Protein AF-A0AAE0SQZ9-F1 (afdb_monomer)

Foldseek 3Di:
DDQQQKDFDADDDPPPDPDDPFAWIKRAAWWQPPDPDIGQGWPDWDADPVQQKIWTATPLGWTWMWHWDDDPHDIDTDIDPTDHNDDCVRTPRMGTDAPDQDQQAGLFPDKDDPDVVFQKIKTDHPDQHPPRNRHDIDIDGDDD

Secondary structure (DSSP, 8-state):
--TTSEEEEPPPPPTT-S-----EEEEES---TTSSS----EEEEEEETTTTEEEEEETTS-EEEEEEEE-SS-EEEEEEEEE-SS-TTTS-SEEEE-S--STTTSS--EEEESSTT-SEEEEE-SS--SS-TTPPPEEEE---

Organism: NCBI:txid2493646

Radius of gyration: 15.53 Å; Cα contacts (8 Å, |Δi|>4): 297; chains: 1; bounding box: 37×42×34 Å

pLDDT: mean 89.6, std 6.19, range [72.19, 97.94]

Structure (mmCIF, N/CA/C/O back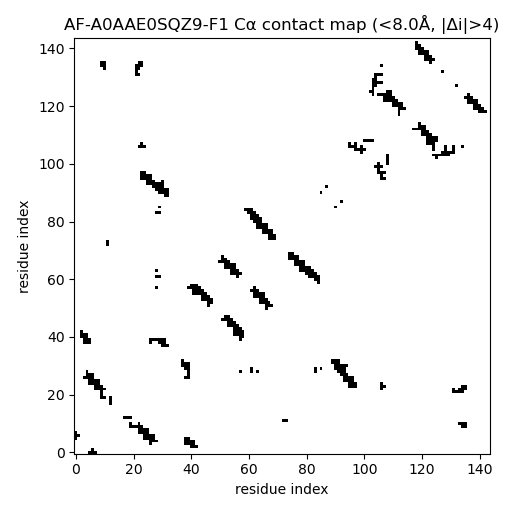bone):
data_AF-A0AAE0SQZ9-F1
#
_entry.id   AF-A0AAE0SQZ9-F1
#
loop_
_atom_site.group_PDB
_atom_site.id
_atom_site.type_symbol
_atom_site.label_atom_id
_atom_site.label_alt_id
_atom_site.label_comp_id
_atom_site.label_asym_id
_atom_site.label_entity_id
_atom_site.label_seq_id
_atom_site.pdbx_PDB_ins_code
_atom_site.Cartn_x
_atom_site.Cartn_y
_atom_site.Cartn_z
_atom_site.occupancy
_atom_site.B_iso_or_equiv
_atom_site.auth_seq_id
_atom_site.auth_comp_id
_atom_site.auth_asym_id
_atom_site.auth_atom_id
_atom_site.pdbx_PDB_model_num
ATOM 1 N N . MET A 1 1 ? -7.699 4.783 -5.538 1.00 87.12 1 MET A N 1
ATOM 2 C CA . MET A 1 1 ? -7.752 3.316 -5.361 1.00 87.12 1 MET A CA 1
ATOM 3 C C . MET A 1 1 ? -8.562 2.725 -6.503 1.00 87.12 1 MET A C 1
ATOM 5 O O . MET A 1 1 ? -9.443 3.414 -6.998 1.00 87.12 1 MET A O 1
ATOM 9 N N . TYR A 1 2 ? -8.249 1.510 -6.944 1.00 91.44 2 TYR A N 1
ATOM 10 C CA . TYR A 1 2 ? -8.973 0.791 -7.997 1.00 91.44 2 TYR A CA 1
ATOM 11 C C . TYR A 1 2 ? -9.773 -0.375 -7.405 1.00 91.44 2 TYR A C 1
ATOM 13 O O . TYR A 1 2 ? -9.478 -0.836 -6.304 1.00 91.44 2 TYR A O 1
ATOM 21 N N . GLN A 1 3 ? -10.753 -0.884 -8.155 1.00 92.38 3 GLN A N 1
ATOM 22 C CA . GLN A 1 3 ? -11.622 -1.988 -7.726 1.00 92.38 3 GLN A CA 1
ATOM 23 C C . GLN A 1 3 ? -10.857 -3.293 -7.428 1.00 92.38 3 GLN A C 1
ATOM 25 O O . GLN A 1 3 ? -11.319 -4.114 -6.644 1.00 92.38 3 GLN A O 1
ATOM 30 N N . ASP A 1 4 ? -9.672 -3.489 -8.012 1.00 92.12 4 ASP A N 1
ATOM 31 C CA . ASP A 1 4 ? -8.804 -4.643 -7.737 1.00 92.12 4 ASP A CA 1
ATOM 32 C C . ASP A 1 4 ? -7.953 -4.483 -6.460 1.00 92.12 4 ASP A C 1
ATOM 34 O O . ASP A 1 4 ? -7.037 -5.274 -6.227 1.00 92.12 4 ASP A O 1
ATOM 38 N N . GLY A 1 5 ? -8.243 -3.464 -5.641 1.00 92.00 5 GLY A N 1
ATOM 39 C CA . GLY A 1 5 ? -7.533 -3.158 -4.398 1.00 92.00 5 GLY A CA 1
ATOM 40 C C . GLY A 1 5 ? -6.227 -2.395 -4.609 1.00 92.00 5 GLY A C 1
ATOM 41 O O . GLY A 1 5 ? -5.515 -2.114 -3.645 1.00 92.00 5 GLY A O 1
ATOM 42 N N . ASN A 1 6 ? -5.893 -2.039 -5.856 1.00 92.94 6 ASN A N 1
ATOM 43 C CA . ASN A 1 6 ? -4.669 -1.314 -6.159 1.00 92.94 6 ASN A CA 1
ATOM 44 C C . ASN A 1 6 ? -4.748 0.148 -5.687 1.00 92.94 6 ASN A C 1
ATOM 46 O O . ASN A 1 6 ? -5.672 0.900 -6.015 1.00 92.94 6 ASN A O 1
ATOM 50 N N . VAL A 1 7 ? -3.738 0.578 -4.944 1.00 92.25 7 VAL A N 1
ATOM 51 C CA . VAL A 1 7 ? -3.551 1.937 -4.436 1.00 92.25 7 VAL A CA 1
ATOM 52 C C . VAL A 1 7 ? -2.220 2.457 -4.961 1.00 92.25 7 VAL A C 1
ATOM 54 O O . VAL A 1 7 ? -1.220 1.742 -4.981 1.00 92.25 7 VAL A O 1
ATOM 57 N N . ARG A 1 8 ? -2.215 3.712 -5.414 1.00 89.44 8 ARG A N 1
ATOM 58 C CA . ARG A 1 8 ? -0.998 4.402 -5.841 1.00 89.44 8 ARG A CA 1
ATOM 59 C C . ARG A 1 8 ? -0.566 5.356 -4.742 1.00 89.44 8 ARG A C 1
ATOM 61 O O . ARG A 1 8 ? -1.321 6.260 -4.398 1.00 89.44 8 ARG A O 1
ATOM 68 N N . LEU A 1 9 ? 0.638 5.149 -4.230 1.00 87.06 9 LEU A N 1
ATOM 69 C CA . LEU A 1 9 ? 1.303 6.053 -3.303 1.00 87.06 9 LEU A CA 1
ATOM 70 C C . LEU A 1 9 ? 2.205 6.977 -4.117 1.00 87.06 9 LEU A C 1
ATOM 72 O O . LEU A 1 9 ? 3.246 6.555 -4.628 1.00 87.06 9 LEU A O 1
ATOM 76 N N . LEU A 1 10 ? 1.761 8.217 -4.293 1.00 84.94 10 LEU A N 1
ATOM 77 C CA . LEU A 1 10 ? 2.479 9.228 -5.061 1.00 84.94 10 LEU A CA 1
ATOM 78 C C . LEU A 1 10 ? 3.233 10.162 -4.103 1.00 84.94 10 LEU A C 1
ATOM 80 O O . LEU A 1 10 ? 2.696 10.486 -3.042 1.00 84.94 10 LEU A O 1
ATOM 84 N N . PRO A 1 11 ? 4.458 10.598 -4.448 1.00 78.69 11 PRO A N 1
ATOM 85 C CA . PRO A 1 11 ? 5.107 11.688 -3.727 1.00 78.69 11 PRO A CA 1
ATOM 86 C C . PRO A 1 11 ? 4.273 12.976 -3.774 1.00 78.69 11 PRO A C 1
ATOM 88 O O . PRO A 1 11 ? 3.394 13.144 -4.622 1.00 78.69 11 PRO A O 1
ATOM 91 N N . ILE A 1 12 ? 4.611 13.926 -2.904 1.00 79.25 12 ILE A N 1
ATOM 92 C CA . ILE A 1 12 ? 4.128 15.300 -3.050 1.00 79.25 12 ILE A CA 1
ATOM 93 C C . ILE A 1 12 ? 4.689 15.862 -4.361 1.00 79.25 12 ILE A C 1
ATOM 95 O O . ILE A 1 12 ? 5.872 15.681 -4.674 1.00 79.25 12 ILE A O 1
ATOM 99 N N . THR A 1 13 ? 3.835 16.517 -5.144 1.00 80.69 13 THR A N 1
ATOM 100 C CA . THR A 1 13 ? 4.251 17.145 -6.394 1.00 80.69 13 THR A CA 1
ATOM 101 C C . THR A 1 13 ? 5.241 18.280 -6.108 1.00 80.69 13 THR A C 1
ATOM 103 O O . THR A 1 13 ? 5.024 19.077 -5.191 1.00 80.69 13 THR A O 1
ATOM 106 N N . PRO A 1 14 ? 6.358 18.378 -6.854 1.00 77.50 14 PRO A N 1
ATOM 107 C CA . PRO A 1 14 ? 7.255 19.520 -6.739 1.00 77.50 14 PRO A CA 1
ATOM 108 C C . PRO A 1 14 ? 6.523 20.837 -7.017 1.00 77.50 14 PRO A C 1
ATOM 110 O O . PRO A 1 14 ? 5.569 20.876 -7.794 1.00 77.50 14 P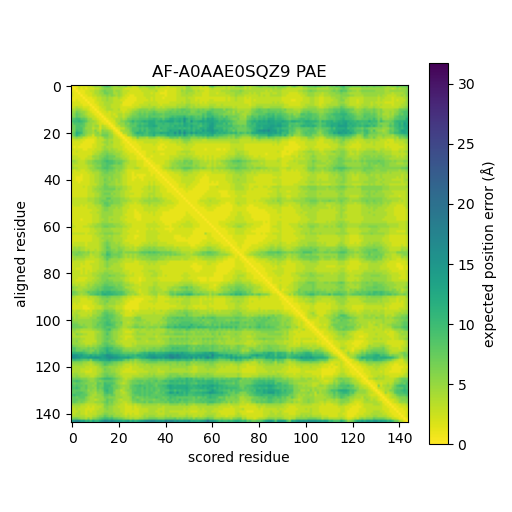RO A O 1
ATOM 113 N N . HIS A 1 15 ? 7.000 21.930 -6.421 1.00 79.12 15 HIS A N 1
ATOM 114 C CA . HIS A 1 15 ? 6.410 23.251 -6.630 1.00 79.12 15 HIS A CA 1
ATOM 115 C C . HIS A 1 15 ? 6.354 23.611 -8.126 1.00 79.12 15 HIS A C 1
ATOM 117 O O . HIS A 1 15 ? 7.360 23.511 -8.82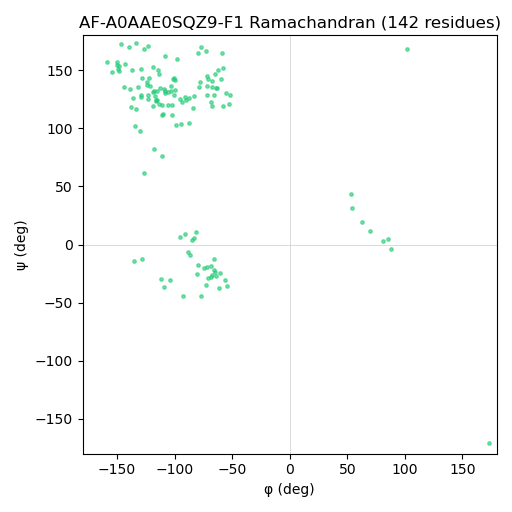9 1.00 79.12 15 HIS A O 1
ATOM 123 N N . GLY A 1 16 ? 5.187 24.061 -8.593 1.00 84.06 16 GLY A N 1
ATOM 124 C CA . GLY A 1 16 ? 4.945 24.409 -9.998 1.00 84.06 16 GLY A CA 1
ATOM 125 C C . GLY A 1 16 ? 4.554 23.234 -10.901 1.00 84.06 16 GLY A C 1
ATOM 126 O O . GLY A 1 16 ? 4.415 23.437 -12.104 1.00 84.06 16 GLY A O 1
ATOM 127 N N . LEU A 1 17 ? 4.373 22.027 -10.351 1.00 81.81 17 LEU A N 1
ATOM 128 C CA . LEU A 1 17 ? 3.820 20.875 -11.063 1.00 81.81 17 LEU A CA 1
ATOM 129 C C . LEU A 1 17 ? 2.508 20.418 -10.420 1.00 81.81 17 LEU A C 1
ATOM 131 O O . LEU A 1 17 ? 2.441 20.190 -9.213 1.00 81.81 17 LEU A O 1
ATOM 135 N N . ASP A 1 18 ? 1.492 20.204 -11.252 1.00 79.44 18 ASP A N 1
ATOM 136 C CA . ASP A 1 18 ? 0.163 19.780 -10.793 1.00 79.44 18 ASP A CA 1
ATOM 137 C C . ASP A 1 18 ? 0.089 18.274 -10.503 1.00 79.44 18 ASP A C 1
ATOM 139 O O . ASP A 1 18 ? -0.739 17.820 -9.715 1.00 79.44 18 ASP A O 1
ATOM 143 N N . TRP A 1 19 ? 0.943 17.473 -11.149 1.00 78.38 19 TRP A N 1
ATOM 144 C CA . TRP A 1 19 ? 0.877 16.015 -11.080 1.00 78.38 19 TRP A CA 1
ATOM 145 C C . TRP A 1 19 ? 2.227 15.349 -11.346 1.00 78.38 19 TRP A C 1
ATOM 147 O O . TRP A 1 19 ? 3.016 15.808 -12.172 1.00 78.38 19 TRP A O 1
ATOM 157 N N . ILE A 1 20 ? 2.452 14.201 -10.702 1.00 78.62 20 ILE A N 1
ATOM 158 C CA . ILE A 1 20 ? 3.545 13.285 -11.027 1.00 78.62 20 ILE A CA 1
ATOM 159 C C . ILE A 1 20 ? 2.984 11.892 -11.343 1.00 78.62 20 ILE A C 1
ATOM 161 O O . ILE A 1 20 ? 2.268 11.305 -10.533 1.00 78.62 20 ILE A O 1
ATOM 165 N N . PRO A 1 21 ? 3.305 11.309 -12.514 1.00 72.19 21 PRO A N 1
ATOM 166 C CA . PRO A 1 21 ? 2.727 10.034 -12.927 1.00 72.19 21 PRO A CA 1
ATOM 167 C C . PRO A 1 21 ? 3.450 8.825 -12.326 1.00 72.19 21 PRO A C 1
ATOM 169 O O . PRO A 1 21 ? 3.120 7.692 -12.675 1.00 72.19 21 PRO A O 1
ATOM 172 N N . PHE A 1 22 ? 4.416 9.042 -11.436 1.00 77.50 22 PHE A N 1
ATOM 173 C CA . PHE A 1 22 ? 5.323 8.028 -10.916 1.00 77.50 22 PHE A CA 1
ATOM 174 C C . PHE A 1 22 ? 5.249 7.980 -9.389 1.00 77.50 22 PHE A C 1
ATOM 176 O O . PHE A 1 22 ? 5.180 9.005 -8.719 1.00 77.50 22 PHE A O 1
ATOM 183 N N . GLY A 1 23 ? 5.234 6.766 -8.857 1.00 84.25 23 GLY A N 1
ATOM 184 C CA . GLY A 1 23 ? 5.047 6.450 -7.446 1.00 84.25 23 GLY A CA 1
ATOM 185 C C . GLY A 1 23 ? 4.930 4.940 -7.295 1.00 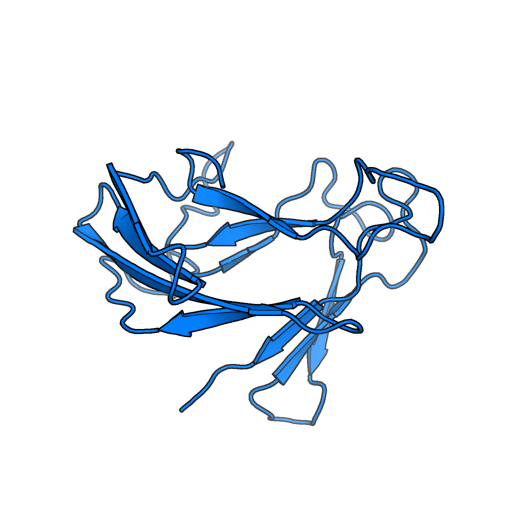84.25 23 GLY A C 1
ATOM 186 O O . GLY A 1 23 ? 5.156 4.219 -8.266 1.00 84.25 23 GLY A O 1
ATOM 187 N N . SER A 1 24 ? 4.569 4.452 -6.118 1.00 88.31 24 SER A N 1
ATOM 188 C CA . SER A 1 24 ? 4.517 3.007 -5.874 1.00 88.31 24 SER A CA 1
ATOM 189 C C . SER A 1 24 ? 3.106 2.461 -5.956 1.00 88.31 24 SER A C 1
ATOM 191 O O . SER A 1 24 ? 2.152 3.115 -5.530 1.00 88.31 24 SER A O 1
ATOM 193 N N . SER A 1 25 ? 2.978 1.251 -6.488 1.00 90.69 25 SER A N 1
ATOM 194 C CA . SER A 1 25 ? 1.710 0.527 -6.522 1.00 90.69 25 SER A CA 1
ATOM 195 C C . SER A 1 25 ? 1.669 -0.518 -5.416 1.00 90.69 25 SER A C 1
ATOM 197 O O . SER A 1 25 ? 2.576 -1.340 -5.288 1.00 90.69 25 SER A O 1
ATOM 199 N N . ILE A 1 26 ? 0.602 -0.505 -4.625 1.00 93.44 26 ILE A N 1
ATOM 200 C CA . ILE A 1 26 ? 0.362 -1.498 -3.578 1.00 93.44 26 ILE A CA 1
ATOM 201 C C . ILE A 1 26 ? -1.044 -2.073 -3.705 1.00 93.44 26 ILE A C 1
ATOM 203 O O . ILE A 1 26 ? -1.965 -1.392 -4.146 1.00 93.44 26 ILE A O 1
ATOM 207 N N . LEU A 1 27 ? -1.221 -3.316 -3.282 1.00 95.00 27 LEU A N 1
ATOM 208 C CA . L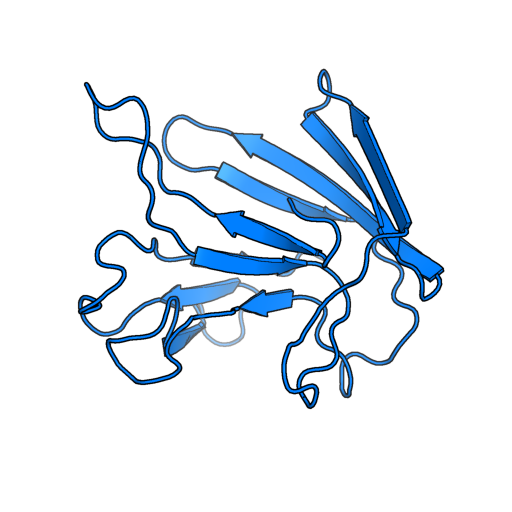EU A 1 27 ? -2.521 -3.860 -2.919 1.00 95.00 27 LEU A CA 1
ATOM 209 C C . LEU A 1 27 ? -2.674 -3.723 -1.412 1.00 95.00 27 LEU A C 1
ATOM 211 O O . LEU A 1 27 ? -1.814 -4.208 -0.673 1.00 95.00 27 LEU A O 1
ATOM 215 N N . ILE A 1 28 ? -3.753 -3.079 -0.981 1.00 94.44 28 ILE A N 1
ATOM 216 C CA . ILE A 1 28 ? -4.191 -3.112 0.413 1.00 94.44 28 ILE A CA 1
ATOM 217 C C . ILE A 1 28 ? -5.320 -4.139 0.509 1.00 94.44 28 ILE A C 1
ATOM 219 O O . ILE A 1 28 ? -6.213 -4.142 -0.337 1.00 94.44 28 ILE A O 1
ATOM 223 N N . GLY A 1 29 ? -5.248 -5.018 1.508 1.00 93.88 29 GLY A N 1
ATOM 224 C CA . GL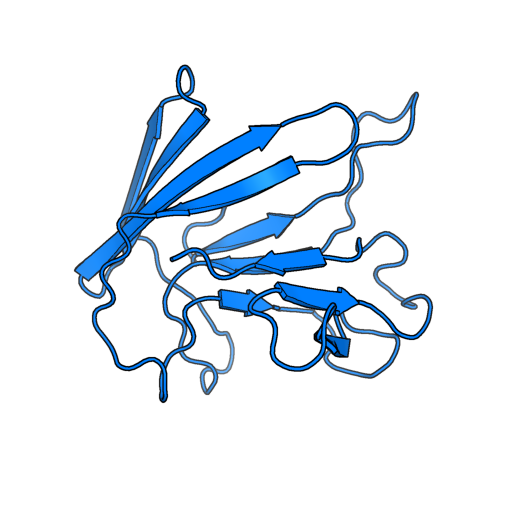Y A 1 29 ? -6.133 -6.170 1.652 1.00 93.88 29 GLY A CA 1
ATOM 225 C C . GLY A 1 29 ? -5.472 -7.478 1.220 1.00 93.88 29 GLY A C 1
ATOM 226 O O . GLY A 1 29 ? -4.395 -7.500 0.619 1.00 93.88 29 GLY A O 1
ATOM 227 N N . GLN A 1 30 ? -6.122 -8.596 1.549 1.00 94.69 30 GLN A N 1
ATOM 228 C CA . GLN A 1 30 ? -5.578 -9.917 1.259 1.00 94.69 30 GLN A CA 1
ATOM 229 C C . GLN A 1 30 ? -5.540 -10.205 -0.239 1.00 94.69 30 GLN A C 1
ATOM 231 O O . GLN A 1 30 ? -6.564 -10.198 -0.921 1.00 94.69 30 GLN A O 1
ATOM 236 N N . SER A 1 31 ? -4.344 -10.509 -0.745 1.00 93.81 31 SER A N 1
ATOM 237 C CA . SER A 1 31 ? -4.128 -10.865 -2.149 1.00 93.81 31 SER A CA 1
ATOM 238 C C . SER A 1 31 ? -3.555 -12.276 -2.295 1.00 93.81 31 SER A C 1
ATOM 240 O O . SER A 1 31 ? -2.924 -12.815 -1.382 1.00 93.81 31 SER A O 1
ATOM 242 N N . ASN A 1 32 ? -3.818 -12.933 -3.428 1.00 91.44 32 ASN A N 1
ATOM 243 C CA . ASN A 1 32 ? -3.172 -14.203 -3.766 1.00 91.44 32 ASN A CA 1
ATOM 244 C C . ASN A 1 32 ? -1.854 -13.923 -4.501 1.00 91.44 32 ASN A C 1
ATOM 246 O O . ASN A 1 32 ? -1.873 -13.587 -5.685 1.00 91.44 32 ASN A O 1
ATOM 250 N N . HIS A 1 33 ? -0.726 -14.089 -3.809 1.00 86.31 33 HIS A N 1
ATOM 251 C CA . HIS A 1 33 ? 0.608 -13.833 -4.361 1.00 86.31 33 HIS A CA 1
ATOM 252 C C . HIS A 1 33 ? 1.022 -14.827 -5.461 1.00 86.31 33 HIS A C 1
ATOM 254 O O . HIS A 1 33 ? 1.911 -14.521 -6.247 1.00 86.31 33 HIS A O 1
ATOM 260 N N . MET A 1 34 ? 0.358 -15.985 -5.548 1.00 88.50 34 MET A N 1
ATOM 261 C CA . MET A 1 34 ? 0.600 -16.994 -6.587 1.00 88.50 34 MET A CA 1
ATOM 262 C C . MET A 1 34 ? -0.205 -16.743 -7.870 1.00 88.50 34 MET A C 1
ATOM 264 O O . MET A 1 34 ? -0.011 -17.435 -8.868 1.00 88.50 34 MET A O 1
ATOM 268 N N . ALA A 1 35 ? -1.141 -15.789 -7.863 1.00 90.12 35 ALA A N 1
ATOM 269 C CA . ALA A 1 35 ? -1.901 -15.448 -9.059 1.00 90.12 35 ALA A CA 1
ATOM 270 C C . ALA A 1 35 ? -1.017 -14.702 -10.071 1.00 90.12 35 ALA A C 1
ATOM 27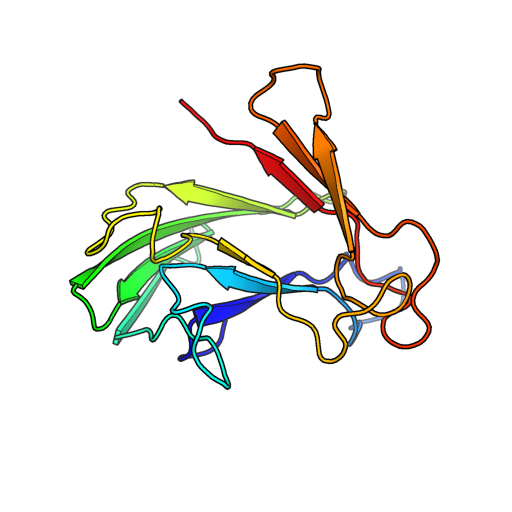2 O O . ALA A 1 35 ? -0.219 -13.850 -9.692 1.00 90.12 35 ALA A O 1
ATOM 273 N N . VAL A 1 36 ? -1.237 -14.941 -11.370 1.00 88.38 36 VAL A N 1
ATOM 274 C CA . VAL A 1 36 ? -0.534 -14.235 -12.466 1.00 88.38 36 VAL A CA 1
ATOM 275 C C . VAL A 1 36 ? -0.670 -12.713 -12.339 1.00 88.38 36 VAL A C 1
ATOM 277 O O . VAL A 1 36 ? 0.258 -11.962 -12.627 1.00 88.38 36 VAL A O 1
ATOM 280 N N . ARG A 1 37 ? -1.834 -12.253 -11.872 1.00 89.00 37 ARG A N 1
ATOM 281 C CA . ARG A 1 37 ? -2.084 -10.863 -11.500 1.00 89.00 37 ARG A CA 1
ATOM 282 C C . ARG A 1 37 ? -2.725 -10.834 -10.111 1.00 89.00 37 ARG A C 1
ATOM 284 O O . ARG A 1 37 ? -3.939 -11.015 -10.018 1.00 89.00 37 ARG A O 1
ATOM 291 N N . PRO A 1 38 ? -1.944 -10.610 -9.041 1.00 92.12 38 PRO A N 1
ATOM 292 C CA . PRO A 1 38 ? -2.490 -10.464 -7.700 1.00 92.12 38 PRO A CA 1
ATOM 293 C C . PRO A 1 38 ? -3.463 -9.283 -7.628 1.00 92.12 38 PRO A C 1
ATOM 295 O O . PRO A 1 38 ? -3.238 -8.235 -8.245 1.00 92.12 38 PRO A O 1
ATOM 298 N N . ALA A 1 39 ? -4.536 -9.462 -6.864 1.00 94.62 39 ALA A N 1
ATOM 299 C CA . ALA A 1 39 ? -5.560 -8.459 -6.601 1.00 94.62 39 ALA A CA 1
ATOM 300 C C . ALA A 1 39 ? -6.166 -8.687 -5.210 1.00 94.62 39 ALA A C 1
ATOM 302 O O . ALA A 1 39 ? -6.171 -9.818 -4.718 1.00 94.62 39 ALA A O 1
ATOM 303 N N . ALA A 1 40 ? -6.694 -7.617 -4.621 1.00 95.25 40 ALA A N 1
ATOM 304 C CA . ALA A 1 40 ? -7.527 -7.629 -3.423 1.00 95.25 40 ALA A CA 1
ATOM 305 C C . ALA A 1 40 ? -8.905 -7.056 -3.815 1.00 95.25 40 ALA A C 1
ATOM 307 O O . ALA A 1 40 ? -9.136 -5.852 -3.703 1.00 95.25 40 ALA A O 1
ATOM 308 N N . PRO A 1 41 ? -9.797 -7.879 -4.398 1.00 95.25 41 PRO A N 1
ATOM 309 C CA . PRO A 1 41 ? -10.992 -7.393 -5.076 1.00 95.25 41 PRO A CA 1
ATOM 310 C C . PRO A 1 41 ? -11.981 -6.761 -4.093 1.00 95.25 41 PRO A C 1
ATOM 312 O O . PRO A 1 41 ? -12.520 -7.426 -3.202 1.00 95.25 41 PRO A O 1
ATOM 315 N N . LEU A 1 42 ? -12.252 -5.477 -4.305 1.00 96.06 42 LEU A N 1
ATOM 316 C CA . LEU A 1 42 ? -13.193 -4.695 -3.519 1.00 96.06 42 LEU A CA 1
ATOM 317 C C . LEU A 1 42 ? -14.624 -4.984 -3.953 1.00 96.06 42 LEU A C 1
ATOM 319 O O . LEU A 1 42 ? -14.951 -5.019 -5.144 1.00 96.06 42 LEU A O 1
ATOM 323 N N . ARG A 1 43 ? -15.484 -5.150 -2.955 1.00 97.12 43 ARG A N 1
ATOM 324 C CA . ARG A 1 43 ? -16.931 -5.199 -3.125 1.00 97.12 43 ARG A CA 1
ATOM 325 C C . ARG A 1 43 ? -17.543 -3.815 -2.953 1.00 97.12 43 ARG A C 1
ATOM 327 O O . ARG A 1 43 ? -18.401 -3.444 -3.744 1.00 97.12 43 ARG A O 1
ATOM 334 N N . ASN A 1 44 ? -17.113 -3.080 -1.931 1.00 96.56 44 ASN A N 1
ATOM 335 C CA . ASN A 1 44 ? -17.606 -1.741 -1.640 1.00 96.56 44 ASN A CA 1
ATOM 336 C C . ASN A 1 44 ? -16.513 -0.869 -1.010 1.00 96.56 44 ASN A C 1
ATOM 338 O O . ASN A 1 44 ? -15.615 -1.382 -0.337 1.00 96.56 44 ASN A O 1
ATOM 342 N N . SER A 1 45 ? -16.639 0.441 -1.202 1.00 96.06 45 SER A N 1
ATOM 343 C CA . SER A 1 45 ? -15.877 1.459 -0.485 1.00 96.06 45 SER A CA 1
ATOM 344 C C . SER A 1 45 ? -16.816 2.583 -0.071 1.00 96.06 45 SER A C 1
ATOM 346 O O . SER A 1 45 ? -17.487 3.148 -0.934 1.00 96.06 45 SER A O 1
ATOM 348 N N . ASP A 1 46 ? -16.832 2.919 1.210 1.00 97.38 46 ASP A N 1
ATOM 349 C CA . ASP A 1 46 ? -17.536 4.090 1.730 1.00 97.38 46 ASP A CA 1
ATOM 350 C C . ASP A 1 46 ? -16.510 5.149 2.136 1.00 97.38 46 ASP A C 1
ATOM 352 O O . ASP A 1 46 ? -15.525 4.819 2.795 1.00 97.38 46 ASP A O 1
ATOM 356 N N . ILE A 1 47 ? -16.687 6.389 1.684 1.00 97.06 47 ILE A N 1
ATOM 357 C CA . ILE A 1 47 ? -15.698 7.463 1.835 1.00 97.06 47 ILE A CA 1
ATOM 358 C C . ILE A 1 47 ? -16.324 8.581 2.656 1.00 97.06 47 ILE A C 1
ATOM 360 O O . ILE A 1 47 ? -17.273 9.221 2.203 1.00 97.06 47 ILE A O 1
ATOM 364 N N . ASP A 1 48 ? -15.722 8.878 3.805 1.00 97.62 48 ASP A N 1
ATOM 365 C CA . ASP A 1 48 ? -16.005 10.090 4.564 1.00 97.62 48 ASP A CA 1
ATOM 366 C C . ASP A 1 48 ? -14.919 11.138 4.263 1.00 97.62 48 ASP A C 1
ATOM 368 O O . ASP A 1 48 ? -13.798 11.048 4.782 1.00 97.62 48 ASP A O 1
ATOM 372 N N . PRO A 1 49 ? -15.209 12.147 3.421 1.00 96.00 49 PRO A N 1
ATOM 373 C CA . PRO A 1 49 ? -14.238 13.178 3.076 1.00 96.00 49 PRO A CA 1
ATOM 374 C C . PRO A 1 49 ? -13.965 14.158 4.223 1.00 96.00 49 PRO A C 1
ATOM 376 O O . PRO A 1 49 ? -12.951 14.850 4.184 1.00 96.00 49 PRO A O 1
ATOM 379 N N . LYS A 1 50 ? -14.848 14.250 5.225 1.00 96.31 50 LYS A N 1
ATOM 380 C CA . LYS A 1 50 ? -14.666 15.146 6.371 1.00 96.31 50 LYS A CA 1
ATOM 381 C C . LYS A 1 50 ? -13.649 14.562 7.345 1.00 96.31 50 LYS A C 1
ATOM 383 O O . LYS A 1 50 ? -12.764 15.276 7.802 1.00 96.31 50 LYS A O 1
ATOM 388 N N . GLU A 1 51 ? -13.762 13.267 7.617 1.00 96.25 51 GLU A N 1
ATOM 389 C CA . GLU A 1 51 ? -12.843 12.548 8.507 1.00 96.25 51 GLU A CA 1
ATOM 390 C C . GLU A 1 51 ? -11.615 11.983 7.769 1.00 96.25 51 GLU A C 1
ATOM 392 O O . GLU A 1 51 ? -10.696 11.458 8.402 1.00 96.25 51 GLU A O 1
ATOM 397 N N . LEU A 1 52 ? -11.589 12.093 6.433 1.00 96.31 52 LEU A N 1
ATOM 398 C CA . LEU A 1 52 ? -10.584 11.497 5.545 1.00 96.31 52 LEU A CA 1
ATOM 399 C C . LEU A 1 52 ? -10.427 9.989 5.781 1.00 96.31 52 LEU A C 1
ATOM 401 O O . LEU A 1 52 ? -9.313 9.454 5.827 1.00 96.31 52 LEU A O 1
ATOM 405 N N . THR A 1 53 ? -11.563 9.306 5.929 1.00 97.56 53 THR A N 1
ATOM 406 C CA . THR A 1 53 ? -11.612 7.859 6.141 1.00 97.56 53 THR A CA 1
ATOM 407 C C . THR A 1 53 ? -12.275 7.137 4.978 1.00 97.56 53 THR A C 1
ATOM 409 O O . THR A 1 53 ? -13.117 7.690 4.269 1.00 97.56 53 THR A O 1
ATOM 412 N N . ILE A 1 54 ? -11.856 5.894 4.754 1.00 97.25 54 ILE A N 1
ATOM 413 C CA . ILE A 1 54 ? -12.412 5.006 3.739 1.00 97.25 54 ILE A CA 1
ATOM 414 C C . ILE A 1 54 ? -12.653 3.644 4.377 1.00 97.25 54 ILE A C 1
ATOM 416 O O . ILE A 1 54 ? -11.701 2.962 4.752 1.00 97.25 54 ILE A O 1
ATOM 420 N N . GLN A 1 55 ? -13.910 3.223 4.446 1.00 97.94 55 GLN A N 1
ATOM 421 C CA . GLN A 1 55 ? -14.278 1.879 4.873 1.00 97.94 55 GLN A CA 1
ATOM 422 C C . GLN A 1 55 ? -14.326 0.947 3.670 1.00 97.94 55 GLN A C 1
ATOM 424 O O . GLN A 1 55 ? -15.033 1.207 2.696 1.00 97.94 55 GLN A O 1
ATOM 429 N N . LEU A 1 56 ? -13.572 -0.149 3.727 1.00 97.38 56 LEU A N 1
ATOM 430 C CA . LEU A 1 56 ? -13.442 -1.108 2.637 1.00 97.38 56 LEU A CA 1
ATOM 431 C C . LEU A 1 56 ? -14.068 -2.448 3.008 1.00 97.38 56 LEU A C 1
ATOM 433 O O . LEU A 1 56 ? -13.824 -2.998 4.079 1.00 97.38 56 LEU A O 1
ATOM 437 N N . THR A 1 57 ? -14.832 -3.009 2.074 1.00 97.75 57 THR A N 1
ATOM 438 C CA . THR A 1 57 ? -15.341 -4.382 2.146 1.00 97.75 57 THR A CA 1
ATOM 439 C C . THR A 1 57 ? -14.885 -5.150 0.914 1.00 97.75 57 THR A C 1
ATOM 441 O O . THR A 1 57 ? -15.095 -4.702 -0.216 1.00 97.75 57 THR A O 1
ATOM 444 N N . TYR A 1 58 ? -14.290 -6.320 1.121 1.00 97.19 58 TYR A N 1
ATOM 445 C CA . TYR A 1 58 ? -13.775 -7.185 0.061 1.00 97.19 58 TYR A CA 1
ATOM 446 C C . TYR A 1 58 ? -14.776 -8.289 -0.290 1.00 97.19 58 TYR A C 1
ATOM 448 O O . TYR A 1 58 ? -15.668 -8.632 0.488 1.00 97.19 58 TYR A O 1
ATOM 456 N N . TRP A 1 59 ? -14.634 -8.868 -1.484 1.00 96.44 59 TRP A N 1
ATOM 457 C CA . TRP A 1 59 ? -15.504 -9.961 -1.940 1.00 96.44 59 TRP A CA 1
ATOM 458 C C . TRP A 1 59 ? -15.381 -11.244 -1.116 1.00 96.44 59 TRP A C 1
ATOM 460 O O . TRP A 1 59 ? -16.322 -12.032 -1.086 1.00 96.44 59 TRP A O 1
ATOM 470 N N . ASP A 1 60 ? -14.251 -11.454 -0.443 1.00 94.38 60 ASP A N 1
ATOM 471 C CA . ASP A 1 60 ? -14.036 -12.603 0.439 1.00 94.38 60 ASP A CA 1
ATOM 472 C C . ASP A 1 60 ? -14.576 -12.394 1.864 1.00 94.38 60 ASP A C 1
ATOM 474 O O . ASP A 1 60 ? -14.411 -13.269 2.709 1.00 94.38 60 ASP A O 1
ATOM 478 N N . GLY A 1 61 ? -15.235 -11.259 2.122 1.00 95.88 61 GLY A N 1
ATOM 479 C CA . GLY A 1 61 ? -15.783 -10.903 3.428 1.00 95.88 61 GLY A CA 1
ATOM 480 C C . GLY A 1 61 ? -14.805 -10.163 4.340 1.00 95.88 61 GLY A C 1
ATOM 481 O O . GLY A 1 61 ? -15.220 -9.737 5.414 1.00 95.88 61 GLY A O 1
ATOM 482 N N . SER A 1 62 ? -13.547 -9.965 3.925 1.00 96.62 62 SER A N 1
ATOM 483 C CA . SER A 1 62 ? -12.614 -9.126 4.679 1.00 96.62 62 SER A CA 1
ATOM 484 C C . SER A 1 62 ? -13.121 -7.681 4.748 1.00 96.62 62 SER A C 1
ATOM 486 O O . SER A 1 62 ? -13.779 -7.191 3.821 1.00 96.62 62 SER A O 1
ATOM 488 N N . VAL A 1 63 ? -12.775 -6.978 5.822 1.00 97.56 63 VAL A N 1
ATOM 489 C CA . VAL A 1 63 ? -13.059 -5.549 6.009 1.00 97.56 63 VAL A CA 1
ATOM 490 C C . VAL A 1 63 ? -11.840 -4.842 6.581 1.00 97.56 63 VAL A C 1
ATOM 492 O O . VAL A 1 63 ? -11.051 -5.467 7.285 1.00 97.56 63 VAL A O 1
ATOM 495 N N . LEU A 1 64 ? -11.665 -3.561 6.261 1.00 96.69 64 LEU A N 1
ATOM 496 C CA . LEU A 1 64 ? -10.701 -2.687 6.934 1.00 96.69 64 LEU A CA 1
ATOM 497 C C . LEU A 1 64 ? -11.071 -1.215 6.754 1.00 96.69 64 LEU A C 1
ATOM 499 O O . LEU A 1 64 ? -11.731 -0.852 5.778 1.00 96.69 64 LEU A O 1
ATOM 503 N N . SER A 1 65 ? -10.580 -0.386 7.666 1.00 97.38 65 SER A N 1
ATOM 504 C CA . SER A 1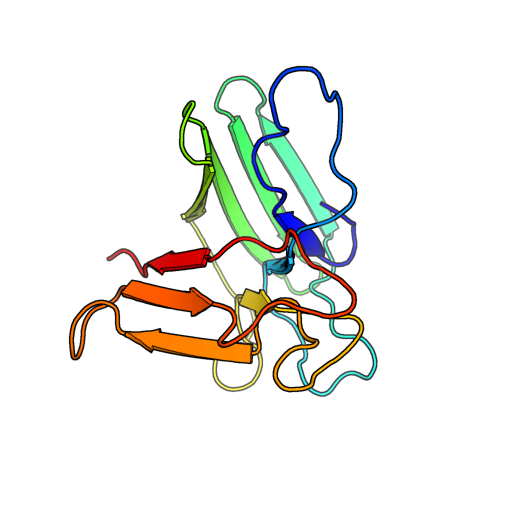 65 ? -10.670 1.068 7.612 1.00 97.38 65 SER A CA 1
ATOM 505 C C . SER A 1 65 ? -9.333 1.660 7.182 1.00 97.38 65 SER A C 1
ATOM 507 O O . SER A 1 65 ? -8.273 1.245 7.658 1.00 97.38 65 SER A O 1
ATOM 509 N N . LEU A 1 66 ? -9.373 2.634 6.278 1.00 96.06 66 LEU A N 1
ATOM 510 C CA . LEU A 1 66 ? -8.241 3.485 5.940 1.00 96.06 66 LEU A CA 1
ATOM 511 C C . LEU A 1 66 ? -8.489 4.880 6.487 1.00 96.06 66 LEU A C 1
ATOM 513 O O . LEU A 1 66 ? -9.531 5.464 6.211 1.00 96.06 66 LEU A O 1
ATOM 517 N N . LYS A 1 67 ? -7.507 5.456 7.172 1.00 96.62 67 LYS A N 1
ATOM 518 C CA . LYS A 1 67 ? -7.490 6.878 7.517 1.00 96.62 67 LYS A CA 1
ATOM 519 C C . LYS A 1 67 ? -6.282 7.546 6.885 1.00 96.62 67 LYS A C 1
ATOM 521 O O . LYS A 1 67 ? -5.165 7.039 6.994 1.00 96.62 67 LYS A O 1
ATOM 526 N N . LEU A 1 68 ? -6.507 8.676 6.225 1.00 94.12 68 LEU A N 1
ATOM 527 C CA . LEU A 1 68 ? -5.437 9.490 5.662 1.00 94.12 68 LEU A CA 1
ATOM 528 C C . LEU A 1 68 ? -5.044 10.572 6.667 1.00 94.12 68 LEU A C 1
ATOM 530 O O . LEU A 1 68 ? -5.874 11.379 7.077 1.00 94.12 68 LEU A O 1
ATOM 534 N N . ASP A 1 69 ? -3.768 10.594 7.035 1.00 93.00 69 ASP A N 1
ATOM 535 C CA . ASP A 1 69 ? -3.149 11.687 7.779 1.00 93.00 69 ASP A CA 1
ATOM 536 C C . ASP A 1 69 ? -2.159 12.401 6.854 1.00 93.00 69 ASP A C 1
ATOM 538 O O . ASP A 1 69 ? -1.171 11.818 6.401 1.00 93.00 69 ASP A O 1
ATOM 542 N N . VAL A 1 70 ? -2.478 13.642 6.489 1.00 88.38 70 VAL A N 1
ATOM 543 C CA . VAL A 1 70 ? -1.791 14.385 5.429 1.00 88.38 70 VAL A CA 1
ATOM 544 C C . VAL A 1 70 ? -1.107 15.604 6.024 1.00 88.38 70 VAL A C 1
ATOM 546 O O . VAL A 1 70 ? -1.744 16.482 6.601 1.00 88.38 70 VAL A O 1
ATOM 549 N N . THR A 1 71 ? 0.201 15.698 5.811 1.00 87.75 71 THR A N 1
ATOM 550 C CA . THR A 1 71 ? 1.011 16.863 6.171 1.00 87.75 71 THR A CA 1
ATOM 551 C C . THR A 1 71 ? 1.726 17.413 4.938 1.00 87.75 71 THR A C 1
ATOM 553 O O . THR A 1 71 ? 1.787 16.773 3.890 1.00 87.75 71 THR A O 1
ATOM 556 N N . MET A 1 72 ? 2.358 18.582 5.073 1.00 81.69 72 MET A N 1
ATOM 557 C CA . MET A 1 72 ? 3.201 19.151 4.009 1.00 81.69 72 MET A CA 1
ATOM 558 C C . MET A 1 72 ? 4.468 18.330 3.708 1.00 81.69 72 MET A C 1
ATOM 560 O O . MET A 1 72 ? 5.154 18.616 2.730 1.00 81.69 72 MET A O 1
ATOM 564 N N . LYS A 1 73 ? 4.830 17.358 4.557 1.00 82.88 73 LYS A N 1
ATOM 565 C CA . LYS A 1 73 ? 6.065 16.565 4.418 1.00 82.88 73 LYS A CA 1
ATOM 566 C C . LYS A 1 73 ? 5.802 15.123 4.013 1.00 82.88 73 LYS A C 1
ATOM 568 O O . LYS A 1 73 ? 6.591 14.546 3.272 1.00 82.88 73 LYS A O 1
ATOM 573 N N . GLU A 1 74 ? 4.723 14.543 4.519 1.00 85.56 74 GLU A N 1
ATOM 574 C CA . GLU A 1 74 ? 4.366 13.151 4.280 1.00 85.56 74 GLU A CA 1
ATOM 575 C C . GLU A 1 74 ? 2.852 12.946 4.326 1.00 85.56 74 GLU A C 1
ATOM 577 O O . GLU A 1 74 ? 2.113 13.720 4.937 1.00 85.56 74 GLU A O 1
ATOM 582 N N . THR A 1 75 ? 2.407 11.877 3.674 1.00 87.75 75 THR A N 1
ATOM 583 C CA . THR A 1 75 ? 1.054 11.337 3.792 1.00 87.75 75 THR A CA 1
ATOM 584 C C . THR A 1 75 ? 1.154 9.948 4.397 1.00 87.75 75 THR A C 1
ATOM 586 O O . THR A 1 75 ? 1.842 9.084 3.852 1.00 87.75 75 THR A O 1
ATOM 589 N N . THR A 1 76 ? 0.455 9.735 5.504 1.00 91.38 76 THR A N 1
ATOM 590 C CA . THR A 1 76 ? 0.364 8.449 6.188 1.00 91.38 76 THR A CA 1
ATOM 591 C C . THR A 1 76 ? -1.004 7.838 5.920 1.00 91.38 76 THR A C 1
ATOM 593 O O . THR A 1 76 ? -2.034 8.489 6.082 1.00 91.38 76 THR A O 1
ATOM 596 N N . VAL A 1 77 ? -1.013 6.568 5.519 1.00 93.12 77 VAL A N 1
ATOM 597 C CA . VAL A 1 77 ? -2.232 5.758 5.440 1.00 93.12 77 VAL A CA 1
ATOM 598 C C . VAL A 1 77 ? -2.250 4.847 6.658 1.00 93.12 77 VAL A C 1
ATOM 600 O O . VAL A 1 77 ? -1.412 3.953 6.777 1.00 93.12 77 VAL A O 1
ATOM 603 N N . ILE A 1 78 ? -3.185 5.086 7.569 1.00 95.19 78 ILE A N 1
ATOM 604 C CA . ILE A 1 78 ? -3.405 4.251 8.749 1.00 95.19 78 ILE A CA 1
ATOM 605 C C . ILE A 1 78 ? -4.433 3.190 8.371 1.00 95.19 78 ILE A C 1
ATOM 607 O O . ILE A 1 78 ? -5.503 3.524 7.868 1.00 95.19 78 ILE A O 1
ATOM 611 N N . VAL A 1 79 ? -4.099 1.923 8.604 1.00 95.19 79 VAL A N 1
ATOM 612 C CA . VAL A 1 79 ? -5.001 0.785 8.393 1.00 95.19 79 VAL A CA 1
ATOM 613 C C . VAL A 1 79 ? -5.470 0.299 9.761 1.00 95.19 79 VAL A C 1
ATOM 615 O O . VAL A 1 79 ? -4.635 -0.091 10.577 1.00 95.19 79 VAL A O 1
ATOM 618 N N . SER A 1 80 ? -6.776 0.324 10.016 1.00 96.00 80 SER A N 1
ATOM 619 C CA . SER A 1 80 ? -7.383 -0.114 11.281 1.00 96.00 80 SER A CA 1
ATOM 620 C C . SER A 1 80 ? -8.592 -1.018 11.047 1.00 96.00 80 SER A C 1
ATOM 622 O O . SER A 1 80 ? -9.004 -1.239 9.906 1.00 96.00 80 SER A O 1
ATOM 624 N N . ASP A 1 81 ? -9.135 -1.572 12.136 1.00 95.62 81 ASP A N 1
ATOM 625 C CA . ASP A 1 81 ? -10.389 -2.344 12.144 1.00 95.62 81 ASP A CA 1
ATOM 626 C C . ASP A 1 81 ? -10.395 -3.500 11.132 1.00 95.62 81 ASP A C 1
ATOM 628 O O . ASP A 1 81 ? -11.415 -3.853 10.539 1.00 95.62 81 ASP A O 1
ATOM 632 N N . ALA A 1 82 ? -9.207 -4.064 10.897 1.00 94.94 82 ALA A N 1
ATOM 633 C CA . ALA A 1 82 ? -8.988 -5.018 9.833 1.00 94.94 82 ALA A CA 1
ATOM 634 C C . ALA A 1 82 ? -9.386 -6.428 10.276 1.00 94.94 82 ALA A C 1
ATOM 636 O O . ALA A 1 82 ? -8.774 -7.015 11.169 1.00 94.94 82 ALA A O 1
ATOM 637 N N . VAL A 1 83 ? -10.382 -6.994 9.601 1.00 96.25 83 VAL A N 1
ATOM 638 C CA . VAL A 1 83 ? -10.782 -8.395 9.734 1.00 96.25 83 VAL A CA 1
ATOM 639 C C . VAL A 1 83 ? -10.489 -9.083 8.414 1.00 96.25 83 VAL A C 1
ATOM 641 O O . VAL A 1 83 ? -11.003 -8.695 7.367 1.00 96.25 83 VAL A O 1
ATOM 644 N N . TYR A 1 84 ? -9.652 -10.112 8.468 1.00 95.12 84 TYR A N 1
ATOM 645 C CA . TYR A 1 84 ? -9.167 -10.826 7.295 1.00 95.12 84 TYR A CA 1
ATOM 646 C C . TYR A 1 84 ? -9.775 -12.223 7.220 1.00 95.12 84 TYR A C 1
ATOM 648 O O . TYR A 1 84 ? -9.790 -12.955 8.208 1.00 95.12 84 TYR A O 1
ATOM 656 N N . ALA A 1 85 ? -10.257 -12.606 6.038 1.00 94.19 85 ALA A N 1
ATOM 657 C CA . ALA A 1 85 ? -10.923 -13.890 5.830 1.00 94.19 85 ALA A CA 1
ATOM 658 C C . ALA A 1 85 ? -9.955 -15.089 5.800 1.00 94.19 85 ALA A C 1
ATOM 660 O O . ALA A 1 85 ? -10.379 -16.235 5.953 1.00 94.19 85 ALA A O 1
ATOM 661 N N . ARG A 1 86 ? -8.660 -14.856 5.550 1.00 92.88 86 ARG A N 1
ATOM 662 C CA . ARG A 1 86 ? -7.655 -15.907 5.315 1.00 92.88 86 ARG A CA 1
ATOM 663 C C . ARG A 1 86 ? -6.451 -15.766 6.243 1.00 92.88 86 ARG A C 1
ATOM 665 O O . ARG A 1 86 ? -6.246 -14.734 6.874 1.00 92.88 86 ARG A O 1
ATOM 672 N N . SER A 1 87 ? -5.606 -16.793 6.283 1.00 90.12 87 SER A N 1
ATOM 673 C CA . SER A 1 87 ? -4.334 -16.742 7.014 1.00 90.12 87 SER A CA 1
ATOM 674 C C . SER A 1 87 ? -3.316 -15.829 6.321 1.00 90.12 87 SER A C 1
ATOM 676 O O . SER A 1 87 ? -3.170 -15.858 5.096 1.00 90.12 87 SER A O 1
ATOM 678 N N . PHE A 1 88 ? -2.529 -15.088 7.106 1.00 88.44 88 PHE A N 1
ATOM 679 C CA . PHE A 1 88 ? -1.427 -14.274 6.584 1.00 88.44 88 PHE A CA 1
ATOM 680 C C . PHE A 1 88 ? -0.290 -15.097 5.972 1.00 88.44 88 PHE A C 1
ATOM 682 O O . PHE A 1 88 ? 0.445 -14.574 5.138 1.00 88.44 88 PHE A O 1
ATOM 689 N N . SER A 1 89 ? -0.153 -16.378 6.338 1.00 85.94 89 SER A N 1
ATOM 690 C CA . SER A 1 89 ? 0.864 -17.255 5.746 1.00 85.94 89 SER A CA 1
ATOM 691 C C . SER A 1 89 ? 0.606 -17.558 4.269 1.00 85.94 89 SER A C 1
ATOM 693 O O . SER A 1 89 ? 1.550 -17.826 3.532 1.00 85.94 89 SER A O 1
ATOM 695 N N . SER A 1 90 ? -0.653 -17.502 3.822 1.00 85.94 90 SER A N 1
ATOM 696 C CA . SER A 1 90 ? -1.029 -17.722 2.422 1.00 85.94 90 SER A CA 1
ATOM 697 C C . SER A 1 90 ? -1.368 -16.421 1.694 1.00 85.94 90 SER A C 1
ATOM 699 O O . SER A 1 90 ? -1.150 -16.310 0.485 1.00 85.94 90 SER A O 1
ATOM 701 N N . ASN A 1 91 ? -1.897 -15.426 2.413 1.00 93.00 91 ASN A N 1
ATOM 702 C CA . ASN A 1 91 ? -2.412 -14.191 1.835 1.00 93.00 91 ASN A CA 1
ATOM 703 C C . ASN A 1 91 ? -1.911 -12.969 2.622 1.00 93.00 91 ASN A C 1
ATOM 705 O O . ASN A 1 91 ? -2.461 -12.666 3.687 1.00 93.00 91 ASN A O 1
ATOM 709 N N . PRO A 1 92 ? -0.892 -12.250 2.111 1.00 92.62 92 PRO A N 1
ATOM 710 C CA . PRO A 1 92 ? -0.399 -11.042 2.761 1.00 92.62 92 PRO A CA 1
ATOM 711 C C . PRO A 1 92 ? -1.472 -9.949 2.760 1.00 92.62 92 PRO A C 1
ATOM 713 O O . PRO A 1 92 ? -2.244 -9.838 1.809 1.00 92.62 92 PRO A O 1
ATOM 716 N N . PHE A 1 93 ? -1.494 -9.125 3.808 1.00 90.69 93 PHE A N 1
ATOM 717 C CA . PHE A 1 93 ? -2.425 -7.996 3.951 1.00 90.69 93 PHE A CA 1
ATOM 718 C C . PHE A 1 93 ? -2.014 -6.744 3.153 1.00 90.69 93 PHE A C 1
ATOM 720 O O . PHE A 1 93 ? -2.824 -5.844 2.936 1.00 90.69 93 PHE A O 1
ATOM 727 N N . LEU A 1 94 ? -0.743 -6.676 2.751 1.00 92.12 94 LEU A N 1
ATOM 728 C CA . LEU A 1 94 ? -0.151 -5.602 1.963 1.00 92.12 94 LEU A CA 1
ATOM 729 C C . LEU A 1 94 ? 0.781 -6.232 0.929 1.00 92.12 94 LEU A C 1
ATOM 731 O O . LEU A 1 94 ? 1.574 -7.116 1.251 1.00 92.12 94 LEU A O 1
ATOM 735 N N . THR A 1 95 ? 0.700 -5.803 -0.325 1.00 92.56 95 THR A N 1
ATOM 736 C CA . THR A 1 95 ? 1.563 -6.329 -1.393 1.00 92.56 95 THR A CA 1
ATOM 737 C C . THR A 1 95 ? 2.046 -5.202 -2.283 1.00 92.56 95 THR A C 1
ATOM 739 O O . THR A 1 95 ? 1.238 -4.560 -2.945 1.00 92.56 95 THR A O 1
ATOM 742 N N . PHE A 1 96 ? 3.358 -4.982 -2.349 1.00 91.62 96 PHE A N 1
ATOM 743 C CA . PHE A 1 96 ? 3.935 -4.102 -3.363 1.00 91.62 96 PHE A CA 1
ATOM 744 C C . PHE A 1 96 ? 3.867 -4.770 -4.733 1.00 91.62 96 PHE A C 1
ATOM 746 O O . PHE A 1 96 ? 4.153 -5.957 -4.885 1.00 91.62 96 PHE A O 1
ATOM 753 N N . ARG A 1 97 ? 3.486 -3.991 -5.741 1.00 89.00 97 ARG A N 1
ATOM 754 C CA . ARG A 1 97 ? 3.447 -4.410 -7.137 1.00 89.00 97 ARG A CA 1
ATOM 755 C C . ARG A 1 97 ? 4.330 -3.489 -7.948 1.00 89.00 97 ARG A C 1
ATOM 757 O O . ARG A 1 97 ? 4.363 -2.288 -7.722 1.00 89.00 97 ARG A O 1
ATOM 764 N N . SER A 1 98 ? 4.996 -4.058 -8.938 1.00 87.38 98 SER A N 1
ATOM 765 C CA . SER A 1 98 ? 5.709 -3.281 -9.937 1.00 87.38 98 SER A CA 1
ATOM 766 C C . SER A 1 98 ? 5.573 -3.955 -11.292 1.00 87.38 98 SER A C 1
ATOM 768 O O . SER A 1 98 ? 5.330 -5.159 -11.379 1.00 87.38 98 SER A O 1
ATOM 770 N N . MET A 1 99 ? 5.714 -3.165 -12.353 1.00 84.75 99 MET A N 1
ATOM 771 C CA . MET A 1 99 ? 5.786 -3.683 -13.720 1.00 84.75 99 MET A CA 1
ATOM 772 C C . MET A 1 99 ? 7.030 -4.563 -13.912 1.00 84.75 99 MET A C 1
ATOM 774 O O . MET A 1 99 ? 7.011 -5.482 -14.725 1.00 84.75 99 MET A O 1
ATOM 778 N N . TRP A 1 100 ? 8.084 -4.303 -13.131 1.00 84.94 100 TRP A N 1
ATOM 779 C CA . TRP A 1 100 ? 9.349 -5.024 -13.172 1.00 84.94 100 TRP A CA 1
ATOM 780 C C . TRP A 1 100 ? 9.734 -5.468 -11.765 1.00 84.94 100 TRP A C 1
ATOM 782 O O . TRP A 1 100 ? 9.768 -4.654 -10.851 1.00 84.94 100 TRP A O 1
ATOM 792 N N . VAL A 1 101 ? 10.049 -6.749 -11.580 1.00 86.00 101 VAL A N 1
ATOM 793 C CA . VAL A 1 101 ? 10.483 -7.293 -10.283 1.00 86.00 101 VAL A CA 1
ATOM 794 C C . VAL A 1 101 ? 11.953 -7.677 -10.397 1.00 86.00 101 VAL A C 1
ATOM 796 O O . VAL A 1 101 ? 12.300 -8.834 -10.609 1.00 86.00 101 VAL A O 1
ATOM 799 N N . ALA A 1 102 ? 12.812 -6.661 -10.358 1.00 84.56 102 ALA A N 1
ATOM 800 C CA . ALA A 1 102 ? 14.260 -6.809 -10.411 1.00 84.56 102 ALA A CA 1
ATOM 801 C C . ALA A 1 102 ? 14.936 -5.692 -9.609 1.00 84.56 102 ALA A C 1
ATOM 803 O O . ALA A 1 102 ? 14.419 -4.568 -9.557 1.00 84.56 102 ALA A O 1
ATOM 804 N N . ASP A 1 103 ? 16.103 -5.992 -9.042 1.00 82.81 103 ASP A N 1
ATOM 805 C CA . ASP A 1 103 ? 16.959 -5.021 -8.362 1.00 82.81 103 ASP A CA 1
ATOM 806 C C . ASP A 1 103 ? 17.216 -3.800 -9.257 1.00 82.81 103 ASP A C 1
ATOM 808 O O . ASP A 1 103 ? 17.597 -3.908 -10.426 1.00 82.81 103 ASP A O 1
ATOM 812 N N . GLY A 1 104 ? 16.977 -2.614 -8.709 1.00 83.00 104 GLY A N 1
ATOM 813 C CA . GLY A 1 104 ? 17.099 -1.340 -9.400 1.00 83.00 104 GLY A CA 1
ATOM 814 C C . GLY A 1 104 ? 16.038 -1.092 -10.465 1.00 83.00 104 GLY A C 1
ATOM 815 O O . GLY A 1 104 ? 16.199 -0.169 -11.261 1.00 83.00 104 GLY A O 1
ATOM 816 N N . ASN A 1 105 ? 14.970 -1.891 -10.531 1.00 86.06 105 ASN A N 1
ATOM 817 C CA . ASN A 1 105 ? 13.903 -1.691 -11.512 1.00 86.06 105 ASN A CA 1
ATOM 818 C C . ASN A 1 105 ? 12.481 -1.809 -10.955 1.00 86.06 105 ASN A C 1
ATOM 820 O O . ASN A 1 105 ? 11.548 -1.350 -11.611 1.00 86.06 105 ASN A O 1
ATOM 824 N N . ALA A 1 106 ? 12.320 -2.353 -9.750 1.00 88.25 106 ALA A N 1
ATOM 825 C CA . ALA A 1 106 ? 11.040 -2.414 -9.058 1.00 88.25 106 ALA A CA 1
ATOM 826 C C . ALA A 1 106 ? 10.655 -1.093 -8.369 1.00 88.25 106 ALA A C 1
ATOM 828 O O . ALA A 1 106 ? 11.483 -0.204 -8.146 1.00 88.25 106 ALA A O 1
ATOM 829 N N . ASP A 1 107 ? 9.377 -0.985 -7.999 1.00 88.06 107 ASP A N 1
ATOM 830 C CA . ASP A 1 107 ? 8.853 0.101 -7.158 1.00 88.06 107 ASP A CA 1
ATOM 831 C C . ASP A 1 107 ? 9.534 0.087 -5.777 1.00 88.06 107 ASP A C 1
ATOM 833 O O . ASP A 1 107 ? 9.858 1.152 -5.245 1.00 88.06 107 ASP A O 1
ATOM 837 N N . VAL A 1 108 ? 9.794 -1.123 -5.263 1.00 88.75 108 VAL A N 1
ATOM 838 C CA . VAL A 1 108 ? 10.590 -1.466 -4.076 1.00 88.75 108 VAL A CA 1
ATOM 839 C C . VAL A 1 108 ? 11.329 -2.780 -4.357 1.00 88.75 108 VAL A C 1
ATOM 841 O O . VAL A 1 108 ? 10.716 -3.718 -4.860 1.00 88.75 108 VAL A O 1
ATOM 844 N N . ASP A 1 109 ? 12.615 -2.863 -4.018 1.00 89.25 109 ASP A N 1
ATOM 845 C CA . ASP A 1 109 ? 13.457 -4.065 -4.164 1.00 89.25 109 ASP A CA 1
ATOM 846 C C . ASP A 1 109 ? 14.194 -4.459 -2.866 1.00 89.25 109 ASP A C 1
ATOM 848 O O . ASP A 1 109 ? 14.677 -5.583 -2.765 1.00 89.25 109 ASP A O 1
ATOM 852 N N . TYR A 1 110 ? 14.231 -3.594 -1.841 1.00 90.88 110 TYR A N 1
ATOM 853 C CA . TYR A 1 110 ? 14.801 -3.912 -0.527 1.00 90.88 110 TYR A CA 1
ATOM 854 C C . TYR A 1 110 ? 13.828 -3.587 0.610 1.00 90.88 110 TYR A C 1
ATOM 856 O O . TYR A 1 110 ? 13.115 -2.580 0.598 1.00 90.88 110 TYR A O 1
ATOM 864 N N . VAL A 1 111 ? 13.861 -4.442 1.631 1.00 91.94 111 VAL A N 1
ATOM 865 C CA . VAL A 1 111 ? 13.203 -4.243 2.923 1.00 91.94 111 VAL A CA 1
ATOM 866 C C . VAL A 1 111 ? 14.245 -4.344 4.033 1.00 91.94 111 VAL A C 1
ATOM 868 O O . VAL A 1 111 ? 15.143 -5.185 3.979 1.00 91.94 111 VAL A O 1
ATOM 871 N N . GLY A 1 112 ? 14.142 -3.485 5.041 1.00 91.56 112 GLY A N 1
ATOM 872 C CA . GLY A 1 112 ? 15.008 -3.527 6.214 1.00 91.56 112 GLY A CA 1
ATOM 873 C C . GLY A 1 112 ? 14.293 -3.028 7.459 1.00 91.56 112 GLY A C 1
ATOM 874 O O . GLY A 1 112 ? 13.392 -2.197 7.375 1.00 91.56 112 GLY A O 1
ATOM 875 N N . TRP A 1 113 ? 14.696 -3.528 8.624 1.00 92.25 113 TRP A N 1
ATOM 876 C CA . TRP A 1 113 ? 14.251 -2.965 9.895 1.00 92.25 113 TRP A CA 1
ATOM 877 C C . TRP A 1 113 ? 14.835 -1.565 10.087 1.00 92.25 113 TRP A C 1
ATOM 879 O O . TRP A 1 113 ? 16.031 -1.369 9.879 1.00 92.25 113 TRP A O 1
ATOM 889 N N . GLU A 1 114 ? 14.020 -0.609 10.537 1.00 88.50 114 GLU A N 1
ATOM 890 C CA . GLU A 1 114 ? 14.546 0.699 10.963 1.00 88.50 114 GLU A CA 1
ATOM 891 C C . GLU A 1 114 ? 15.290 0.590 12.301 1.00 88.50 114 GLU A C 1
ATOM 893 O O . GLU A 1 114 ? 16.318 1.231 12.507 1.00 88.50 114 GLU A O 1
ATOM 898 N N . THR A 1 115 ? 14.804 -0.293 13.176 1.00 85.25 115 THR A N 1
ATOM 899 C CA . THR A 1 115 ? 15.423 -0.638 14.458 1.00 85.25 115 THR A CA 1
ATOM 900 C C . THR A 1 115 ? 15.473 -2.154 14.574 1.00 85.25 115 THR A C 1
ATOM 902 O O . THR A 1 115 ? 14.481 -2.821 14.281 1.00 85.25 115 THR A O 1
ATOM 905 N N . LEU A 1 116 ? 16.600 -2.720 15.011 1.00 82.94 116 LEU A N 1
ATOM 906 C CA . LEU A 1 116 ? 16.753 -4.169 15.171 1.00 82.94 116 LEU A CA 1
ATOM 907 C C . LEU A 1 116 ? 15.608 -4.741 16.032 1.00 82.94 116 LEU A C 1
ATOM 909 O O . LEU A 1 116 ? 15.440 -4.328 17.176 1.00 82.94 116 LEU A O 1
ATOM 913 N N . ARG A 1 117 ? 14.833 -5.688 15.479 1.00 81.00 117 ARG A N 1
ATOM 914 C CA . ARG A 1 117 ? 13.626 -6.283 16.102 1.00 81.00 117 ARG A CA 1
ATOM 915 C C . ARG A 1 117 ? 12.469 -5.303 16.379 1.00 81.00 117 ARG A C 1
ATOM 917 O O . ARG A 1 117 ? 11.598 -5.609 17.186 1.00 81.00 117 ARG A O 1
ATOM 924 N N . GLY A 1 118 ? 12.444 -4.144 15.725 1.00 87.31 118 GLY A N 1
ATOM 925 C CA . GLY A 1 118 ? 11.331 -3.198 15.800 1.00 87.31 118 GLY A CA 1
ATOM 926 C C . GLY A 1 118 ? 10.118 -3.615 14.960 1.00 87.31 118 GLY A C 1
ATOM 927 O O . GLY A 1 118 ? 10.194 -4.508 14.117 1.00 87.31 118 GLY A O 1
ATOM 928 N N . ASN A 1 119 ? 9.004 -2.908 15.156 1.00 92.19 119 ASN A N 1
ATOM 929 C CA . ASN A 1 119 ? 7.769 -3.040 14.372 1.00 92.19 119 ASN A CA 1
ATOM 930 C C . ASN A 1 119 ? 7.714 -2.099 13.151 1.00 92.19 119 ASN A C 1
ATOM 932 O O . ASN A 1 119 ? 6.671 -1.991 12.508 1.00 92.19 119 ASN A O 1
ATOM 936 N N . SER A 1 120 ? 8.825 -1.421 12.838 1.00 94.25 120 SER A N 1
ATOM 937 C CA . SER A 1 120 ? 8.949 -0.482 11.721 1.00 94.25 120 SER A CA 1
ATOM 938 C C . SER A 1 120 ? 9.947 -0.986 10.684 1.00 94.25 120 SER A C 1
ATOM 940 O O . SER A 1 120 ? 11.072 -1.386 11.007 1.00 94.25 120 SER A O 1
ATOM 942 N N . TYR A 1 121 ? 9.519 -0.937 9.429 1.00 93.94 121 TYR A N 1
ATOM 943 C CA . TYR A 1 121 ? 10.217 -1.486 8.280 1.00 93.94 121 TYR A CA 1
ATOM 944 C C . TYR A 1 121 ? 10.329 -0.420 7.196 1.00 93.94 121 TYR A C 1
ATOM 946 O O . TYR A 1 121 ? 9.328 0.159 6.765 1.00 93.94 121 TYR A O 1
ATOM 954 N N . ALA A 1 122 ? 11.549 -0.195 6.723 1.00 93.50 122 ALA A N 1
ATOM 955 C CA . ALA A 1 122 ? 11.817 0.627 5.562 1.00 93.50 122 ALA A CA 1
ATOM 956 C C . ALA A 1 122 ? 11.734 -0.236 4.300 1.00 93.50 122 ALA A C 1
ATOM 958 O O . ALA A 1 122 ? 12.428 -1.244 4.172 1.00 93.50 122 ALA A O 1
ATOM 959 N N . PHE A 1 123 ? 10.914 0.201 3.355 1.00 93.06 123 PHE A N 1
ATOM 960 C CA . PHE A 1 123 ? 10.776 -0.349 2.014 1.00 93.06 123 PHE A CA 1
ATOM 961 C C . PHE A 1 123 ? 11.360 0.678 1.051 1.00 93.06 123 PHE A C 1
ATOM 963 O O . PHE A 1 123 ? 10.859 1.798 0.925 1.00 93.06 123 PHE A O 1
ATOM 970 N N . PHE A 1 124 ? 12.473 0.343 0.415 1.00 89.88 124 PHE A N 1
ATOM 971 C CA . PHE A 1 124 ? 13.240 1.311 -0.356 1.00 89.88 124 PHE A CA 1
ATOM 972 C C . PHE A 1 124 ? 13.892 0.674 -1.569 1.00 89.88 124 PHE A C 1
ATOM 974 O O . PHE A 1 124 ? 13.866 -0.541 -1.756 1.00 89.88 124 PHE A O 1
ATOM 981 N N . ARG A 1 125 ? 14.482 1.548 -2.388 1.00 87.81 125 ARG A N 1
ATOM 982 C CA . ARG A 1 125 ? 15.305 1.147 -3.515 1.00 87.81 125 ARG A CA 1
ATOM 983 C C . ARG A 1 125 ? 16.780 1.303 -3.218 1.00 87.81 125 ARG A C 1
ATOM 985 O O . ARG A 1 125 ? 17.182 2.362 -2.731 1.00 87.81 125 ARG A O 1
ATOM 992 N N . LYS A 1 126 ? 17.586 0.278 -3.505 1.00 84.31 126 LYS A N 1
ATOM 993 C CA . LYS A 1 126 ? 19.046 0.350 -3.296 1.00 84.31 126 LYS A CA 1
ATOM 994 C C . LYS A 1 126 ? 19.731 1.274 -4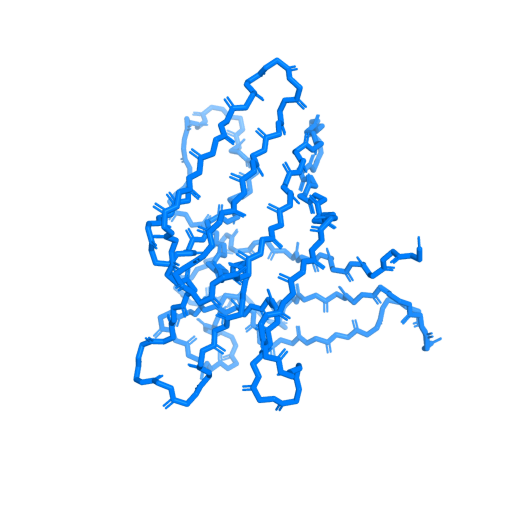.302 1.00 84.31 126 LYS A C 1
ATOM 996 O O . LYS A 1 126 ? 20.751 1.881 -3.985 1.00 84.31 126 LYS A O 1
ATOM 1001 N N . CYS A 1 127 ? 19.159 1.411 -5.494 1.00 84.06 127 CYS A N 1
ATOM 1002 C CA . CYS A 1 127 ? 19.608 2.340 -6.523 1.00 84.06 127 CYS A CA 1
ATOM 1003 C C . CYS A 1 127 ? 18.416 3.004 -7.232 1.00 84.06 127 CYS A C 1
ATOM 1005 O O . CYS A 1 127 ? 17.256 2.648 -7.024 1.00 84.06 127 CYS A O 1
ATOM 1007 N N . ILE A 1 128 ? 18.697 4.026 -8.042 1.00 79.75 128 ILE A N 1
ATOM 1008 C CA . ILE A 1 128 ? 17.672 4.745 -8.808 1.00 79.75 128 ILE A CA 1
ATOM 1009 C C . ILE A 1 128 ? 17.061 3.791 -9.846 1.00 79.75 128 ILE A C 1
ATOM 1011 O O . ILE A 1 128 ? 17.796 3.178 -10.618 1.00 79.75 128 ILE A O 1
ATOM 1015 N N . SER A 1 129 ? 15.724 3.691 -9.888 1.00 78.81 129 SER A N 1
ATOM 1016 C CA . SER A 1 129 ? 15.040 2.873 -10.904 1.00 78.81 129 SER A CA 1
ATOM 1017 C C . SER A 1 129 ? 15.210 3.450 -12.301 1.00 78.81 129 SER A C 1
ATOM 1019 O O . SER A 1 129 ? 15.083 4.660 -12.487 1.00 78.81 129 SER A O 1
ATOM 1021 N N . LYS A 1 130 ? 15.394 2.575 -13.294 1.00 80.56 130 LYS A N 1
ATOM 1022 C CA . LYS A 1 130 ? 15.402 2.956 -14.715 1.00 80.56 130 LYS A CA 1
ATOM 1023 C C . LYS A 1 130 ? 14.026 3.397 -15.226 1.00 80.56 130 LYS A C 1
ATOM 1025 O O . LYS A 1 130 ? 13.964 4.188 -16.161 1.00 80.56 130 LYS A O 1
ATOM 1030 N N . HIS A 1 131 ? 12.938 2.901 -14.630 1.00 76.44 131 HIS A N 1
ATOM 1031 C CA . HIS A 1 131 ? 11.570 3.158 -15.102 1.00 76.44 131 HIS A CA 1
ATOM 1032 C C . HIS A 1 131 ? 10.734 4.032 -14.168 1.00 76.44 131 HIS A C 1
ATOM 1034 O O . HIS A 1 131 ? 9.857 4.752 -14.633 1.00 76.44 131 HIS A O 1
ATOM 1040 N N . ASN A 1 132 ? 10.987 3.985 -12.861 1.00 77.81 132 ASN A N 1
ATOM 1041 C CA . ASN A 1 132 ? 10.177 4.683 -11.864 1.00 77.81 132 ASN A CA 1
ATOM 1042 C C . ASN A 1 132 ? 11.069 5.552 -10.972 1.00 77.81 132 ASN A C 1
ATOM 1044 O O . ASN A 1 132 ? 11.203 5.310 -9.773 1.00 77.81 132 ASN A O 1
ATOM 1048 N N . THR A 1 133 ? 11.761 6.532 -11.559 1.00 78.38 133 THR A N 1
ATOM 1049 C CA . THR A 1 133 ? 12.781 7.349 -10.869 1.00 78.38 133 THR A CA 1
ATOM 1050 C C . THR A 1 133 ? 12.241 8.040 -9.613 1.00 78.38 133 THR A C 1
ATOM 1052 O O . THR A 1 133 ? 12.969 8.147 -8.628 1.00 78.38 133 THR A O 1
ATOM 1055 N N . LEU A 1 134 ? 10.949 8.383 -9.589 1.00 77.75 134 LEU A N 1
ATOM 1056 C CA . LEU A 1 134 ? 10.292 9.112 -8.499 1.00 77.75 134 LEU A CA 1
ATOM 1057 C C . LEU A 1 134 ? 9.572 8.231 -7.458 1.00 77.75 134 LEU A C 1
ATOM 1059 O O . LEU A 1 134 ? 8.918 8.775 -6.576 1.00 77.75 134 LEU A O 1
ATOM 1063 N N . SER A 1 135 ? 9.681 6.896 -7.513 1.00 80.25 135 SER A N 1
ATOM 1064 C CA . SER A 1 135 ? 9.097 6.018 -6.478 1.00 80.25 135 SER A CA 1
ATOM 1065 C C . SER A 1 135 ? 9.654 6.371 -5.082 1.00 80.25 135 SER A C 1
ATOM 1067 O O . SER A 1 135 ? 10.874 6.305 -4.882 1.00 80.25 135 SER A O 1
ATOM 1069 N N . PRO A 1 136 ? 8.827 6.777 -4.106 1.00 82.50 136 PRO A N 1
ATOM 1070 C CA . PRO A 1 136 ? 9.335 7.210 -2.811 1.00 82.50 136 PRO A CA 1
ATOM 1071 C C . PRO A 1 136 ? 9.850 6.021 -1.984 1.00 82.50 136 PRO A C 1
ATOM 1073 O O . PRO A 1 136 ? 9.610 4.856 -2.302 1.00 82.50 136 PRO A O 1
ATOM 1076 N N . LYS A 1 137 ? 10.590 6.322 -0.913 1.00 88.94 137 LYS A N 1
ATOM 1077 C CA . LYS A 1 137 ? 10.841 5.344 0.152 1.00 88.94 137 LYS A CA 1
ATOM 1078 C C . LYS A 1 137 ? 9.587 5.267 1.014 1.00 88.94 137 LYS A C 1
ATOM 1080 O O . LYS A 1 137 ? 9.000 6.303 1.314 1.00 88.94 137 LYS A O 1
ATOM 1085 N N . HIS A 1 138 ? 9.218 4.067 1.436 1.00 91.50 138 HIS A N 1
ATOM 1086 C CA . HIS A 1 138 ? 8.061 3.842 2.296 1.00 91.50 138 HIS A CA 1
ATOM 1087 C C . HIS A 1 138 ? 8.515 3.349 3.653 1.00 91.50 138 HIS A C 1
ATOM 1089 O O . HIS A 1 138 ? 9.478 2.590 3.766 1.00 91.50 138 HIS A O 1
ATOM 1095 N N . ARG A 1 139 ? 7.773 3.745 4.676 1.00 93.12 139 ARG A N 1
ATOM 1096 C CA . ARG A 1 139 ? 7.886 3.192 6.016 1.00 93.12 139 ARG A CA 1
ATOM 1097 C C . ARG A 1 139 ? 6.577 2.490 6.330 1.00 93.12 139 ARG A C 1
ATOM 1099 O O . ARG A 1 139 ? 5.518 3.107 6.255 1.00 93.12 139 ARG A O 1
ATOM 1106 N N . VAL A 1 140 ? 6.656 1.212 6.675 1.00 93.50 140 VAL A N 1
ATOM 1107 C CA . VAL A 1 140 ? 5.514 0.428 7.148 1.00 93.50 140 VAL A CA 1
ATOM 1108 C C . VAL A 1 140 ? 5.743 0.134 8.618 1.00 93.50 140 VAL A C 1
ATOM 1110 O O . VAL A 1 140 ? 6.736 -0.497 8.979 1.00 93.50 140 VAL A O 1
ATOM 1113 N N . LYS A 1 141 ? 4.824 0.599 9.462 1.00 94.44 141 LYS A N 1
ATOM 1114 C CA . LYS A 1 141 ? 4.858 0.378 10.905 1.00 94.44 141 LYS A CA 1
ATOM 1115 C C . LYS A 1 141 ? 3.636 -0.429 11.320 1.00 94.44 141 LYS A C 1
ATOM 1117 O O . LYS A 1 141 ? 2.516 -0.050 10.989 1.00 94.44 141 LYS A O 1
ATOM 1122 N N . ILE A 1 142 ? 3.861 -1.520 12.042 1.00 91.38 142 ILE A N 1
ATOM 1123 C CA . ILE A 1 142 ? 2.793 -2.273 12.700 1.00 91.38 142 ILE A CA 1
ATOM 1124 C C . ILE A 1 142 ? 2.493 -1.577 14.028 1.00 91.38 142 ILE A C 1
ATOM 1126 O O . ILE A 1 142 ? 3.417 -1.272 14.782 1.00 91.38 142 ILE A O 1
ATOM 1130 N N . LEU A 1 143 ? 1.223 -1.261 14.262 1.00 89.25 143 LEU A N 1
ATOM 1131 C CA . LEU A 1 143 ? 0.743 -0.610 15.478 1.00 89.25 143 LEU A CA 1
ATOM 1132 C C . LEU A 1 143 ? 0.108 -1.675 16.383 1.00 89.25 143 LEU A C 1
ATOM 1134 O O . LEU A 1 143 ? -0.506 -2.606 15.859 1.00 89.25 143 LEU A O 1
ATOM 1138 N N . ASP A 1 144 ? 0.311 -1.540 17.695 1.00 72.88 144 ASP A N 1
ATOM 1139 C CA . ASP A 1 144 ? -0.276 -2.407 18.728 1.00 72.88 144 ASP A CA 1
ATOM 1140 C C . ASP A 1 144 ? -1.706 -1.973 19.086 1.00 72.88 144 ASP A C 1
ATOM 1142 O O . ASP A 1 144 ? -1.979 -0.748 19.025 1.00 72.88 144 ASP A O 1
#

Mean predicted aligned error: 4.56 Å

Solvent-accessible surface area (backbone atoms only — not comparable to full-atom values): 8400 Å² total; per-residue (Å²): 117,47,63,46,21,40,35,75,53,59,58,84,56,58,92,97,47,97,72,66,100,42,37,30,39,30,27,55,43,58,24,46,80,87,44,99,72,60,44,15,48,51,67,47,76,48,74,42,81,89,77,38,31,36,43,40,33,32,72,78,68,22,34,32,34,37,35,58,49,80,56,101,87,52,76,46,80,46,79,43,83,68,46,72,74,66,58,63,93,72,26,43,58,62,43,83,47,54,101,36,95,42,84,44,41,25,44,56,65,44,75,43,66,76,41,93,93,51,60,35,34,37,36,28,60,92,48,76,23,85,80,43,68,56,31,56,74,44,76,51,67,67,81,135

Nearest PDB structures (foldseek):
  6n8s-assembly2_D  TM=4.055E-01  e=3.659E-01  Homo sapiens
  3jtz-assembly1_A  TM=5.817E-01  e=1.668E+00  Yersinia pestis
  6n8q-assembly1_A  TM=3.886E-01  e=3.863E-01  Homo sapiens
  8z9m-assembly1_D  TM=3.260E-01  e=7.812E-01  Homo sapiens
  8j07-assembly1_d2  TM=3.291E-01  e=1.343E+00  Homo sapiens

Sequence (144 aa):
MYQDGNVRLLPITPHGLDWIPFGSSILIGQSNHMAVRPAAPLRNSDIDPKELTIQLTYWDGSVLSLKLDVTMKETTVIVSDAVYARSFSSNPFLTFRSMWVADGNADVDYVGWETLRGNSYAFFRKCISKHNTLSPKHRVKILD